Protein AF-A0A3D4IPX7-F1 (afdb_monomer_lite)

Structure (mmCIF, N/CA/C/O backbone):
data_AF-A0A3D4IPX7-F1
#
_entry.id   AF-A0A3D4IPX7-F1
#
loop_
_atom_site.group_PDB
_atom_site.id
_atom_site.type_symbol
_atom_site.label_atom_id
_atom_site.label_alt_id
_atom_site.label_comp_id
_atom_site.label_asym_id
_atom_site.label_entity_id
_atom_site.label_seq_id
_atom_site.pdbx_PDB_ins_code
_atom_site.Cartn_x
_atom_site.Cartn_y
_atom_site.Cartn_z
_atom_site.occupancy
_atom_site.B_iso_or_equiv
_atom_site.auth_seq_id
_atom_site.auth_comp_id
_atom_site.auth_asym_id
_atom_site.auth_atom_id
_atom_site.pdbx_PDB_model_num
ATOM 1 N N . MET A 1 1 ? 36.165 22.476 16.331 1.00 38.19 1 MET A N 1
ATOM 2 C CA . MET A 1 1 ? 34.981 22.570 15.451 1.00 38.19 1 MET A CA 1
ATOM 3 C C . MET A 1 1 ? 34.258 21.229 15.530 1.00 38.19 1 MET A C 1
ATOM 5 O O . MET A 1 1 ? 34.682 20.278 14.891 1.00 38.19 1 MET A O 1
ATOM 9 N N . TYR A 1 2 ? 33.285 21.102 16.437 1.00 32.00 2 TYR A N 1
ATOM 10 C CA . TYR A 1 2 ? 32.548 19.851 16.640 1.00 32.00 2 TYR A CA 1
ATOM 11 C C . TYR A 1 2 ? 31.519 19.696 15.518 1.00 32.00 2 TYR A C 1
ATOM 13 O O . TYR A 1 2 ? 30.558 20.459 15.456 1.00 32.00 2 TYR A O 1
ATOM 21 N N . TYR A 1 3 ? 31.724 18.728 14.626 1.00 40.16 3 TYR A N 1
ATOM 22 C CA . TYR A 1 3 ? 30.686 18.313 13.691 1.00 40.16 3 TYR A CA 1
ATOM 23 C C . TYR A 1 3 ? 29.615 17.554 14.477 1.00 40.16 3 TYR A C 1
ATOM 25 O O . TYR A 1 3 ? 29.853 16.454 14.975 1.00 40.16 3 TYR A O 1
ATOM 33 N N . PHE A 1 4 ? 28.433 18.158 14.603 1.00 43.12 4 PHE A N 1
ATOM 34 C CA . PHE A 1 4 ? 27.219 17.445 14.977 1.00 43.12 4 PHE A CA 1
ATOM 35 C C . PHE A 1 4 ? 26.965 16.368 13.922 1.00 43.12 4 PHE A C 1
ATOM 37 O O . PHE A 1 4 ? 26.476 16.646 12.827 1.00 43.12 4 PHE A O 1
ATOM 44 N N . ASN A 1 5 ? 27.306 15.128 14.260 1.00 37.94 5 ASN A N 1
ATOM 45 C CA . ASN A 1 5 ? 26.857 13.965 13.522 1.00 37.94 5 ASN A CA 1
ATOM 46 C C . ASN A 1 5 ? 25.348 13.841 13.770 1.00 37.94 5 ASN A C 1
ATOM 48 O O . ASN A 1 5 ? 24.911 13.339 14.807 1.00 37.94 5 ASN A O 1
ATOM 52 N N . THR A 1 6 ? 24.534 14.373 12.859 1.00 37.59 6 THR A N 1
ATOM 53 C CA . THR A 1 6 ? 23.093 14.117 12.847 1.00 37.59 6 THR A CA 1
ATOM 54 C C . THR A 1 6 ? 22.883 12.686 12.375 1.00 37.59 6 THR A C 1
ATOM 56 O O . THR A 1 6 ? 22.493 12.421 11.241 1.00 37.59 6 THR A O 1
ATOM 59 N N . ASN A 1 7 ? 23.133 11.735 13.278 1.00 43.78 7 ASN A N 1
ATOM 60 C CA . ASN A 1 7 ? 22.537 10.414 13.189 1.00 43.78 7 ASN A CA 1
ATOM 61 C C . ASN A 1 7 ? 21.034 10.641 13.021 1.00 43.78 7 ASN A C 1
ATOM 63 O O . ASN A 1 7 ? 20.358 11.078 13.950 1.00 43.78 7 ASN A O 1
ATOM 67 N N . ASN A 1 8 ? 20.545 10.420 11.802 1.00 54.97 8 ASN A N 1
ATOM 68 C CA . ASN A 1 8 ? 19.162 10.586 11.373 1.00 54.97 8 ASN A CA 1
ATOM 69 C C . ASN A 1 8 ? 18.316 9.457 11.987 1.00 54.97 8 ASN A C 1
ATOM 71 O O . ASN A 1 8 ? 17.778 8.588 11.293 1.00 54.97 8 ASN A O 1
ATOM 75 N N . THR A 1 9 ? 18.302 9.408 13.321 1.00 61.00 9 THR A N 1
ATOM 76 C CA . THR A 1 9 ? 17.566 8.449 14.126 1.00 61.00 9 THR A CA 1
ATOM 77 C C . THR A 1 9 ? 16.094 8.700 13.882 1.00 61.00 9 THR A C 1
ATOM 79 O O . THR A 1 9 ? 15.535 9.762 14.162 1.00 61.00 9 THR A O 1
ATOM 82 N N . MET A 1 10 ? 15.461 7.701 13.282 1.00 70.44 10 MET A N 1
ATOM 83 C CA . MET A 1 10 ? 14.033 7.706 13.043 1.00 70.44 10 MET A CA 1
ATOM 84 C C . MET A 1 10 ? 13.305 7.990 14.352 1.00 70.44 10 MET A C 1
ATOM 86 O O . MET A 1 10 ? 13.481 7.280 15.338 1.00 70.44 10 MET A O 1
ATOM 90 N N . SER A 1 11 ? 12.480 9.038 14.379 1.00 88.00 11 SER A N 1
ATOM 91 C CA . SER A 1 11 ? 11.656 9.302 15.556 1.00 88.00 11 SER A CA 1
ATOM 92 C C . SER A 1 11 ? 10.759 8.091 15.808 1.00 88.00 11 SER A C 1
ATOM 94 O O . SER A 1 11 ? 9.993 7.705 14.920 1.00 88.00 11 SER A O 1
ATOM 96 N N . LEU A 1 12 ? 10.789 7.552 17.032 1.00 90.00 12 LEU A N 1
ATOM 97 C CA . LEU A 1 12 ? 9.962 6.415 17.462 1.00 90.00 12 LEU A CA 1
ATOM 98 C C . LEU A 1 12 ? 8.484 6.584 17.083 1.00 90.00 12 LEU A C 1
ATOM 100 O O . LEU A 1 12 ? 7.800 5.624 16.740 1.00 90.00 12 LEU A O 1
ATOM 104 N N . ARG A 1 13 ? 7.975 7.824 17.104 1.00 92.12 13 ARG A N 1
ATOM 105 C CA . ARG A 1 13 ? 6.601 8.139 16.693 1.00 92.12 13 ARG A CA 1
ATOM 106 C C . ARG A 1 13 ? 6.363 7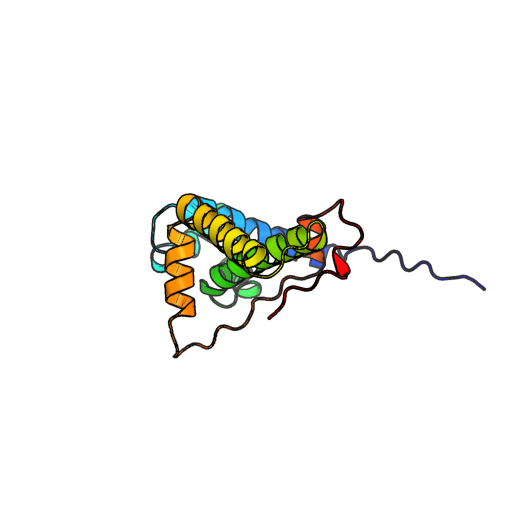.873 15.205 1.00 92.12 13 ARG A C 1
ATOM 108 O O . ARG A 1 13 ? 5.314 7.344 14.844 1.00 92.12 13 ARG A O 1
ATOM 115 N N . LYS A 1 14 ? 7.300 8.280 14.347 1.00 94.62 14 LYS A N 1
ATOM 116 C CA . LYS A 1 14 ? 7.189 8.100 12.896 1.00 94.62 14 LYS A CA 1
ATOM 117 C C . LY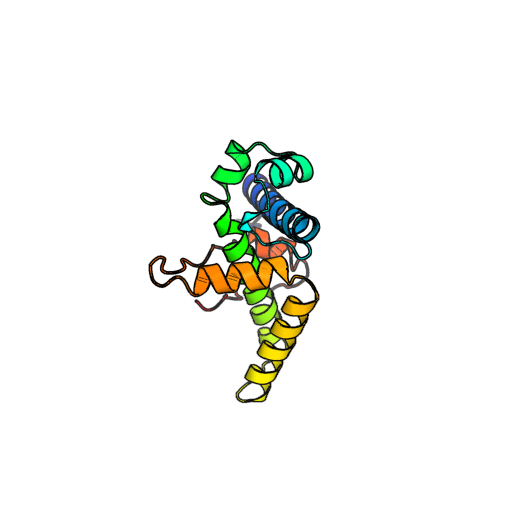S A 1 14 ? 7.343 6.623 12.521 1.00 94.62 14 LYS A C 1
ATOM 119 O O . LYS A 1 14 ? 6.550 6.120 11.733 1.00 94.62 14 LYS A O 1
ATOM 124 N N . GLU A 1 15 ? 8.268 5.914 13.164 1.00 94.75 15 GLU A N 1
ATOM 125 C CA . GLU A 1 15 ? 8.428 4.469 12.980 1.00 94.75 15 GLU A CA 1
ATOM 126 C C . GLU A 1 15 ? 7.170 3.692 13.404 1.00 94.75 15 GLU A C 1
ATOM 128 O O . GLU A 1 15 ? 6.662 2.874 12.639 1.00 94.75 15 GLU A O 1
ATOM 133 N N . LYS A 1 16 ? 6.597 3.996 14.580 1.00 95.94 16 LYS A N 1
ATOM 134 C CA . LYS A 1 16 ? 5.332 3.388 15.035 1.00 95.94 16 LYS A CA 1
ATOM 135 C C . LYS A 1 16 ? 4.191 3.621 14.044 1.00 95.94 16 LYS A C 1
ATOM 137 O O . LYS A 1 16 ? 3.429 2.700 13.769 1.00 95.94 16 LYS A O 1
ATOM 142 N N . ALA A 1 17 ? 4.086 4.828 13.488 1.00 96.69 17 ALA A N 1
ATOM 143 C CA . ALA A 1 17 ? 3.089 5.138 12.467 1.00 96.69 17 ALA A CA 1
ATOM 144 C C . ALA A 1 17 ? 3.287 4.304 11.190 1.00 96.69 17 ALA A C 1
ATOM 146 O O . ALA A 1 17 ? 2.314 3.801 10.634 1.00 96.69 17 ALA A O 1
ATOM 147 N N . ALA A 1 18 ? 4.531 4.130 10.746 1.00 97.50 18 ALA A N 1
ATOM 148 C CA . ALA A 1 18 ? 4.854 3.324 9.574 1.00 97.50 18 ALA A CA 1
ATOM 149 C C . ALA A 1 18 ? 4.528 1.840 9.780 1.00 97.50 18 ALA A C 1
ATOM 151 O O . ALA A 1 18 ? 3.840 1.243 8.955 1.00 97.50 18 ALA A O 1
ATOM 152 N N . ARG A 1 19 ? 4.929 1.265 10.923 1.00 97.75 19 ARG A N 1
ATOM 153 C CA . ARG A 1 19 ? 4.578 -0.116 11.297 1.00 97.75 19 ARG A CA 1
ATOM 154 C C . ARG A 1 19 ? 3.067 -0.318 11.362 1.00 97.75 19 ARG A C 1
ATOM 156 O O . ARG A 1 19 ? 2.575 -1.340 10.898 1.00 97.75 19 ARG A O 1
ATOM 163 N N . LEU A 1 20 ? 2.329 0.657 11.898 1.00 98.00 20 LEU A N 1
ATOM 164 C CA . LEU A 1 20 ? 0.870 0.600 11.958 1.00 98.00 20 LEU A CA 1
ATOM 165 C C . LEU A 1 20 ? 0.253 0.560 10.559 1.00 98.00 20 LEU A C 1
ATOM 167 O O . LEU A 1 20 ? -0.568 -0.312 10.301 1.00 98.00 20 LEU A O 1
ATOM 171 N N . LYS A 1 21 ? 0.661 1.449 9.645 1.00 98.44 21 LYS A N 1
ATOM 172 C CA . LYS A 1 21 ? 0.149 1.443 8.265 1.00 98.44 21 LYS A CA 1
ATOM 173 C C . LYS A 1 21 ? 0.443 0.129 7.539 1.00 98.44 21 LYS A C 1
ATOM 175 O O . LYS A 1 21 ? -0.455 -0.424 6.911 1.00 98.44 21 LYS A O 1
ATOM 180 N N . LEU A 1 22 ? 1.671 -0.382 7.655 1.00 98.44 22 LEU A N 1
ATOM 181 C CA . LEU A 1 22 ? 2.056 -1.667 7.064 1.00 98.44 22 LEU A CA 1
ATOM 182 C C . LEU A 1 22 ? 1.242 -2.826 7.657 1.00 98.44 22 LEU A C 1
ATOM 184 O O . LEU A 1 22 ? 0.758 -3.666 6.908 1.00 98.44 22 LEU A O 1
ATOM 188 N N . SER A 1 23 ? 1.017 -2.826 8.975 1.00 98.25 23 SER A N 1
ATOM 189 C CA . SER A 1 23 ? 0.165 -3.813 9.650 1.00 98.25 23 SER A CA 1
ATOM 190 C C . SER A 1 23 ? -1.287 -3.743 9.171 1.00 98.25 23 SER A C 1
ATOM 192 O O . SER A 1 23 ? -1.892 -4.779 8.900 1.00 98.25 23 SER A O 1
ATOM 194 N N . VAL A 1 24 ? -1.847 -2.538 9.009 1.00 98.50 24 VAL A N 1
ATOM 195 C CA . VAL A 1 24 ? -3.191 -2.348 8.439 1.00 98.50 24 VAL A CA 1
ATOM 196 C C . VAL A 1 24 ? -3.277 -2.943 7.043 1.00 98.50 24 VAL A C 1
ATOM 198 O O . VAL A 1 24 ? -4.202 -3.709 6.772 1.00 98.50 24 VAL A O 1
ATOM 201 N N . LEU A 1 25 ? -2.305 -2.642 6.182 1.00 98.06 25 LEU A N 1
ATOM 202 C CA . LEU A 1 25 ? -2.262 -3.191 4.835 1.00 98.06 25 LEU A CA 1
ATOM 203 C C . LEU A 1 25 ? -2.186 -4.723 4.861 1.00 98.06 25 LEU A C 1
ATOM 205 O O . LEU A 1 25 ? -3.023 -5.383 4.257 1.00 98.06 25 LEU A O 1
ATOM 209 N N . GLU A 1 26 ? -1.246 -5.294 5.612 1.00 97.31 26 GLU A N 1
ATOM 210 C CA . GLU A 1 26 ? -1.052 -6.744 5.708 1.00 97.31 26 GLU A CA 1
ATOM 211 C C . GLU A 1 26 ? -2.325 -7.482 6.153 1.00 97.31 26 GLU A C 1
ATOM 213 O O . GLU A 1 26 ? -2.727 -8.473 5.539 1.00 97.31 26 GLU A O 1
ATOM 218 N N . HIS A 1 27 ? -2.993 -6.994 7.201 1.00 97.38 27 HIS A N 1
ATOM 219 C CA . HIS A 1 27 ? -4.229 -7.610 7.686 1.00 97.38 27 HIS A CA 1
ATOM 220 C C . HIS A 1 27 ? -5.387 -7.418 6.706 1.00 97.38 27 HIS A C 1
ATOM 222 O O . HIS A 1 27 ? -6.212 -8.317 6.566 1.00 97.38 27 HIS A O 1
ATOM 228 N N . THR A 1 28 ? -5.426 -6.293 5.991 1.00 97.12 28 THR A N 1
ATOM 229 C CA . THR A 1 28 ? -6.418 -6.051 4.936 1.00 97.12 28 THR A CA 1
ATOM 230 C C . THR A 1 28 ? -6.264 -7.056 3.793 1.00 97.12 28 THR A C 1
ATOM 232 O O . THR A 1 28 ? -7.250 -7.681 3.406 1.00 97.12 28 THR A O 1
ATOM 235 N N . LEU A 1 29 ? -5.032 -7.298 3.322 1.00 95.69 29 LEU A N 1
ATOM 236 C CA . LEU A 1 29 ? -4.739 -8.302 2.288 1.00 95.69 29 LEU A CA 1
ATOM 237 C C . LEU A 1 29 ? -5.151 -9.718 2.722 1.00 95.69 29 LEU A C 1
ATOM 239 O O . LEU A 1 29 ? -5.687 -10.484 1.924 1.00 95.69 29 LEU A O 1
ATOM 243 N N . LYS A 1 30 ? -4.947 -10.061 4.000 1.00 94.00 30 LYS A N 1
ATOM 244 C CA . LYS A 1 30 ? -5.353 -11.359 4.566 1.00 94.00 30 LYS A CA 1
ATOM 245 C C . LYS A 1 30 ? -6.871 -11.510 4.696 1.00 94.00 30 LYS A C 1
ATOM 247 O O . LYS A 1 30 ? -7.379 -12.618 4.557 1.00 94.00 30 LYS A O 1
ATOM 252 N N . LEU A 1 31 ? -7.586 -10.427 5.004 1.00 93.88 31 LEU A N 1
ATOM 253 C CA . LEU A 1 31 ? -9.034 -10.453 5.227 1.00 93.88 31 LEU A CA 1
ATOM 254 C C . LEU A 1 31 ? -9.840 -10.489 3.928 1.00 93.88 31 LEU A C 1
ATOM 256 O O . LEU A 1 31 ? -10.851 -11.185 3.854 1.00 93.88 31 LEU A O 1
ATOM 260 N N . ILE A 1 32 ? -9.416 -9.727 2.921 1.00 92.12 32 ILE A N 1
ATOM 261 C CA . ILE A 1 32 ? -10.213 -9.516 1.712 1.00 92.12 32 ILE A CA 1
ATOM 262 C C . ILE A 1 32 ? -10.320 -10.769 0.837 1.00 92.12 32 ILE A C 1
ATOM 264 O O . ILE A 1 32 ? -11.393 -11.063 0.312 1.00 92.12 32 ILE A O 1
ATOM 268 N N . GLY A 1 33 ? -9.233 -11.535 0.692 1.00 88.44 33 GLY A N 1
ATOM 269 C CA . GLY A 1 33 ? -9.178 -12.694 -0.198 1.00 88.44 33 GLY A CA 1
ATOM 270 C C . GLY A 1 33 ? -9.699 -12.370 -1.605 1.00 88.44 33 GLY A C 1
ATOM 271 O O . GLY A 1 33 ? -9.090 -11.599 -2.345 1.00 88.44 33 GLY A O 1
ATOM 272 N N . LYS A 1 34 ? -10.846 -12.965 -1.962 1.00 87.69 34 LYS A N 1
ATOM 273 C CA . LYS A 1 34 ? -11.534 -12.771 -3.254 1.00 87.69 34 LYS A CA 1
ATOM 274 C C . LYS A 1 34 ? -12.747 -11.830 -3.190 1.00 87.69 34 LYS A C 1
ATOM 276 O O . LYS A 1 34 ? -13.406 -11.646 -4.207 1.00 87.69 34 LYS A O 1
ATOM 281 N N . LYS A 1 35 ? -13.085 -11.293 -2.015 1.00 89.06 35 LYS A N 1
ATOM 282 C CA . LYS A 1 35 ? -14.246 -10.408 -1.832 1.00 89.06 35 LYS A CA 1
ATOM 283 C C . LYS A 1 35 ? -13.967 -9.022 -2.410 1.00 89.06 35 LYS A C 1
ATOM 285 O O . LYS A 1 35 ? -12.805 -8.633 -2.537 1.00 89.06 35 LYS A O 1
ATOM 290 N N . SER A 1 36 ? -15.025 -8.270 -2.711 1.00 88.38 36 SER A N 1
ATOM 291 C CA . SER A 1 36 ? -14.878 -6.844 -3.005 1.00 88.38 36 SER A CA 1
ATOM 292 C C . SER A 1 36 ? -14.336 -6.119 -1.775 1.00 88.38 36 SER A C 1
ATOM 294 O O . SER A 1 36 ? -14.629 -6.486 -0.634 1.00 88.38 36 SER A O 1
ATOM 296 N N . PHE A 1 37 ? -13.556 -5.065 -1.996 1.00 92.31 37 PHE A N 1
ATOM 297 C CA . PHE A 1 37 ? -13.105 -4.200 -0.917 1.00 92.31 37 PHE A CA 1
ATOM 298 C C . PHE A 1 37 ? -14.291 -3.525 -0.236 1.00 92.31 37 PHE A C 1
ATOM 300 O O . PHE A 1 37 ? -14.226 -3.325 0.971 1.00 92.31 37 PHE A O 1
ATOM 307 N N . ASP A 1 38 ? -15.387 -3.247 -0.947 1.00 89.88 38 ASP A N 1
ATOM 308 C CA . ASP A 1 38 ? -16.614 -2.670 -0.380 1.00 89.88 38 ASP A CA 1
ATOM 309 C C . ASP A 1 38 ? -17.211 -3.549 0.726 1.00 89.88 38 ASP A C 1
ATOM 311 O O . ASP A 1 38 ? -17.597 -3.026 1.774 1.00 89.88 38 ASP A O 1
ATOM 315 N N . ASP A 1 39 ? -17.148 -4.872 0.559 1.00 91.56 39 ASP A N 1
ATOM 316 C CA . ASP A 1 39 ? -17.670 -5.860 1.512 1.00 91.56 39 ASP A CA 1
ATOM 317 C C . ASP A 1 39 ? -16.801 -6.016 2.769 1.00 91.56 39 ASP A C 1
ATOM 319 O O . ASP A 1 39 ? -17.203 -6.673 3.729 1.00 91.56 39 ASP A O 1
ATOM 323 N N . LEU A 1 40 ? -15.588 -5.453 2.777 1.00 93.62 40 LEU A N 1
ATOM 324 C CA . LEU A 1 40 ? -14.682 -5.535 3.919 1.00 93.62 40 LEU A CA 1
ATOM 325 C C . LEU A 1 40 ? -15.028 -4.469 4.963 1.00 93.62 40 LEU A C 1
ATOM 327 O O . LEU A 1 40 ? -14.879 -3.270 4.716 1.00 93.62 40 LEU A O 1
ATOM 331 N N . TYR A 1 41 ? -15.432 -4.859 6.167 1.00 95.25 41 TYR A N 1
ATOM 332 C CA . TYR A 1 41 ? -15.814 -3.870 7.170 1.00 95.25 41 TYR A CA 1
ATOM 333 C C . TYR A 1 41 ? -14.593 -3.275 7.876 1.00 95.25 41 TYR A C 1
ATOM 335 O O . TYR A 1 41 ? -13.659 -3.970 8.277 1.00 95.25 41 TYR A O 1
ATOM 343 N N . VAL A 1 42 ? -14.632 -1.960 8.110 1.00 96.81 42 VAL A N 1
ATOM 344 C CA . VAL A 1 42 ? -13.597 -1.248 8.882 1.00 96.81 42 VAL A CA 1
ATOM 345 C C . VAL A 1 42 ? -13.414 -1.865 10.273 1.00 96.81 42 VAL A C 1
ATOM 347 O O . VAL A 1 42 ? -12.289 -1.963 10.757 1.00 96.81 42 VAL A O 1
ATOM 350 N N . ASP A 1 43 ? -14.504 -2.322 10.895 1.00 97.38 43 ASP A N 1
ATOM 351 C CA . ASP A 1 43 ? -14.470 -3.021 12.183 1.00 97.38 43 ASP A CA 1
ATOM 352 C C . ASP A 1 43 ? -13.603 -4.284 12.151 1.00 97.38 43 ASP A C 1
ATOM 354 O O . ASP A 1 43 ? -12.838 -4.521 13.084 1.00 97.38 43 ASP A O 1
ATOM 358 N N . GLU A 1 44 ? -13.658 -5.065 11.069 1.00 96.56 44 GLU A N 1
ATOM 359 C CA . GLU A 1 44 ? -12.858 -6.285 10.922 1.00 96.56 44 GLU A CA 1
ATOM 360 C C . GLU A 1 44 ? -11.364 -5.961 10.812 1.00 96.56 44 GLU A C 1
ATOM 362 O O . GLU A 1 44 ? -10.536 -6.596 11.475 1.00 96.56 44 GLU A O 1
ATOM 367 N N . ILE A 1 45 ? -11.015 -4.930 10.032 1.00 97.12 45 ILE A N 1
ATOM 368 C CA . ILE A 1 45 ? -9.633 -4.447 9.898 1.00 97.12 45 ILE A CA 1
ATOM 369 C C . ILE A 1 45 ? -9.119 -3.973 11.261 1.00 97.12 45 ILE A C 1
ATOM 371 O O . ILE A 1 45 ? -8.047 -4.394 11.706 1.00 97.12 45 ILE A O 1
ATOM 375 N N . CYS A 1 46 ? -9.891 -3.133 11.955 1.00 97.94 46 CYS A N 1
ATOM 376 C CA . CYS A 1 46 ? -9.571 -2.628 13.290 1.00 97.94 46 CYS A CA 1
ATOM 377 C C . CYS A 1 46 ? -9.391 -3.758 14.313 1.00 97.94 46 CYS A C 1
ATOM 379 O O . CYS A 1 46 ? -8.417 -3.751 15.070 1.00 97.94 46 CYS A O 1
ATOM 381 N N . ALA A 1 47 ? -10.272 -4.763 14.303 1.00 97.56 47 ALA A N 1
ATOM 382 C CA . ALA A 1 47 ? -10.199 -5.902 15.212 1.00 97.56 47 ALA A CA 1
ATOM 383 C C . ALA A 1 47 ? -8.930 -6.738 14.986 1.00 97.56 47 ALA A C 1
ATOM 385 O O . ALA A 1 47 ? -8.237 -7.084 15.945 1.00 97.56 47 ALA A O 1
ATOM 386 N N . LYS A 1 48 ? -8.575 -7.025 13.726 1.00 96.69 48 LYS A N 1
ATOM 387 C CA . LYS A 1 48 ? -7.360 -7.789 13.395 1.00 96.69 48 LYS A CA 1
ATOM 388 C C . LYS A 1 48 ? -6.072 -7.028 13.698 1.00 96.69 48 LYS A C 1
ATOM 390 O O . LYS A 1 48 ? -5.121 -7.617 14.200 1.00 96.69 48 LYS A O 1
ATOM 395 N N . THR A 1 49 ? -6.055 -5.725 13.436 1.00 96.50 49 THR A N 1
ATOM 396 C CA . THR A 1 49 ? -4.885 -4.855 13.656 1.00 96.50 49 THR A CA 1
ATOM 397 C C . THR A 1 49 ? -4.757 -4.363 15.099 1.00 96.50 49 THR A C 1
ATOM 399 O O . THR A 1 49 ? -3.720 -3.807 15.461 1.00 96.50 49 THR A O 1
ATOM 402 N N . LYS A 1 50 ? -5.780 -4.598 15.935 1.00 96.62 50 LYS A N 1
ATOM 403 C CA . LYS A 1 50 ? -5.877 -4.160 17.337 1.00 96.62 50 LYS A CA 1
ATOM 404 C C . LYS A 1 50 ? -5.781 -2.637 17.491 1.00 96.62 50 LYS A C 1
ATOM 406 O O . LYS A 1 50 ? -5.090 -2.137 18.379 1.00 96.62 50 LYS A O 1
ATOM 411 N N . ILE A 1 51 ? -6.481 -1.894 16.631 1.00 97.81 51 ILE A N 1
ATOM 412 C CA . ILE A 1 51 ? -6.570 -0.426 16.695 1.00 97.81 51 ILE A CA 1
ATOM 413 C C . ILE A 1 51 ? -8.028 0.037 16.683 1.00 97.81 51 ILE A C 1
ATOM 415 O O . ILE A 1 51 ? -8.916 -0.672 16.223 1.00 97.81 51 ILE A O 1
ATOM 419 N N . SER A 1 52 ? -8.282 1.259 17.153 1.00 98.25 52 SER A N 1
ATOM 420 C CA . SER A 1 52 ? -9.613 1.872 17.054 1.00 98.25 52 SER A CA 1
ATOM 421 C C . SER A 1 52 ? -9.900 2.411 15.645 1.00 98.25 52 SER A C 1
ATOM 423 O O . SER A 1 52 ? -8.966 2.735 14.905 1.00 98.25 52 SER A O 1
ATOM 425 N N . LYS A 1 53 ? -11.181 2.625 1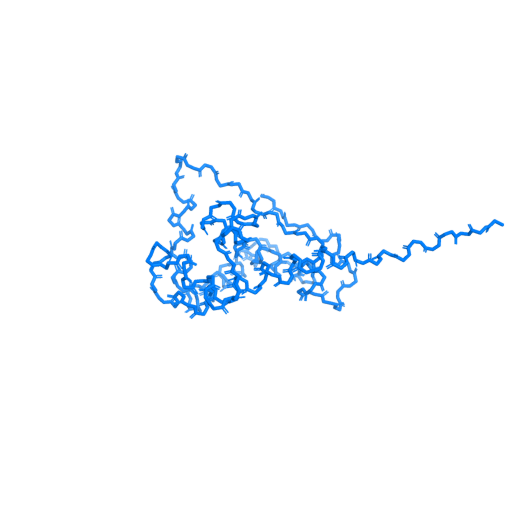5.303 1.00 98.06 53 LYS A N 1
ATOM 426 C CA . LYS A 1 53 ? -11.577 3.348 14.075 1.00 98.06 53 LYS A CA 1
ATOM 427 C C . LYS A 1 53 ? -10.964 4.740 14.001 1.00 98.06 53 LYS A C 1
ATOM 429 O O . LYS A 1 53 ? -10.469 5.138 12.957 1.00 98.06 53 LYS A O 1
ATOM 434 N N . VAL A 1 54 ? -10.952 5.462 15.124 1.00 98.19 54 VAL A N 1
ATOM 435 C CA . VAL A 1 54 ? -10.351 6.802 15.217 1.00 98.19 54 VAL A CA 1
ATOM 436 C C . VAL A 1 54 ? -8.865 6.743 14.862 1.00 98.19 54 VAL A C 1
ATOM 438 O O . VAL A 1 54 ? -8.358 7.593 14.135 1.00 98.19 54 VAL A O 1
ATOM 441 N N . THR A 1 55 ? -8.158 5.713 15.333 1.00 97.94 55 THR A N 1
ATOM 442 C CA . THR A 1 55 ? -6.756 5.487 14.974 1.00 97.94 55 THR A CA 1
ATOM 443 C C . THR A 1 55 ? -6.605 5.149 13.496 1.00 97.94 55 THR A C 1
ATOM 445 O O . THR A 1 55 ? -5.722 5.714 12.861 1.00 97.94 55 THR A O 1
ATOM 448 N N . LEU A 1 56 ? -7.449 4.277 12.938 1.00 98.31 56 LEU A N 1
ATOM 449 C CA . LEU A 1 56 ? -7.400 3.939 11.516 1.00 98.31 56 LEU A CA 1
ATOM 450 C C . LEU A 1 56 ? -7.613 5.185 10.647 1.00 98.31 56 LEU A C 1
ATOM 452 O O . LEU A 1 56 ? -6.737 5.521 9.854 1.00 98.31 56 LEU A O 1
ATOM 456 N N . PHE A 1 57 ? -8.713 5.913 10.861 1.00 97.94 57 PHE A N 1
ATOM 457 C CA . PHE A 1 57 ? -9.076 7.088 10.065 1.00 97.94 57 PHE A CA 1
ATOM 458 C C . PHE A 1 57 ? -8.113 8.266 10.233 1.00 97.94 57 PHE A C 1
ATOM 460 O O . PHE A 1 57 ? -7.984 9.104 9.347 1.00 97.94 57 PHE A O 1
ATOM 467 N N . LYS A 1 58 ? -7.347 8.308 11.329 1.00 97.50 58 LYS A N 1
ATOM 468 C CA . LYS A 1 58 ? -6.228 9.248 11.469 1.00 97.50 58 LYS A CA 1
ATOM 469 C C . LYS A 1 58 ? -5.118 9.008 10.437 1.00 97.50 58 LYS A C 1
ATOM 471 O O . LYS A 1 58 ? -4.430 9.957 10.064 1.00 97.50 58 LYS A O 1
ATOM 476 N N . TYR A 1 59 ? -4.887 7.760 10.029 1.00 97.00 59 TYR A N 1
ATOM 477 C CA . TYR A 1 59 ? -3.841 7.402 9.063 1.00 97.00 59 TYR A CA 1
ATOM 478 C C . TYR A 1 59 ? -4.378 7.180 7.649 1.00 97.00 59 TYR A C 1
ATOM 480 O O . TYR A 1 59 ? -3.652 7.464 6.699 1.00 97.00 59 TYR A O 1
ATOM 488 N N . PHE A 1 60 ? -5.619 6.716 7.531 1.00 97.00 60 PHE A N 1
ATOM 489 C CA . PHE A 1 60 ? -6.344 6.455 6.290 1.00 97.00 60 PHE A CA 1
ATOM 490 C C . PHE A 1 60 ? -7.694 7.179 6.361 1.00 97.00 60 PHE A C 1
ATOM 492 O O . PHE A 1 60 ? -8.666 6.567 6.799 1.00 97.00 60 PHE A O 1
ATOM 499 N N . PRO A 1 61 ? -7.753 8.489 6.046 1.00 95.25 61 PRO A N 1
ATOM 500 C CA . PRO A 1 61 ? -8.973 9.298 6.152 1.00 95.25 61 PRO A CA 1
ATOM 501 C C . PRO A 1 61 ? -10.227 8.652 5.558 1.00 95.25 61 PRO A C 1
ATOM 503 O O . PRO A 1 61 ? -11.317 8.802 6.110 1.00 95.25 61 PRO A O 1
ATOM 506 N N . GLN A 1 62 ? -10.066 7.910 4.467 1.00 93.62 62 GLN A N 1
ATOM 507 C CA . GLN A 1 62 ? -11.080 7.057 3.868 1.00 93.62 62 GLN A CA 1
ATOM 508 C C . GLN A 1 62 ? -10.620 5.600 3.888 1.00 93.62 62 GLN A C 1
ATOM 510 O O . GLN A 1 62 ? -9.427 5.302 3.866 1.00 93.62 62 GLN A O 1
ATOM 515 N N . LYS A 1 63 ? -11.570 4.665 3.896 1.00 93.38 63 LYS A N 1
ATOM 516 C CA . LYS A 1 63 ? -11.261 3.230 3.840 1.00 93.38 63 LYS A CA 1
ATOM 517 C C . LYS A 1 63 ? -10.480 2.906 2.559 1.00 93.38 63 LYS A C 1
ATOM 519 O O . LYS A 1 63 ? -9.500 2.167 2.596 1.00 93.38 63 LYS A O 1
ATOM 524 N N . GLU A 1 64 ? -10.870 3.525 1.449 1.00 93.06 64 GLU A N 1
ATOM 525 C CA . GLU A 1 64 ? -10.270 3.367 0.124 1.00 93.06 64 GLU A CA 1
ATOM 526 C C . GLU A 1 64 ? -8.823 3.881 0.058 1.00 93.06 64 GLU A C 1
ATOM 528 O O . GLU A 1 64 ? -8.061 3.449 -0.806 1.00 93.06 64 GLU A O 1
ATOM 533 N N . ASP A 1 65 ? -8.379 4.708 1.011 1.00 95.19 65 ASP A N 1
ATOM 534 C CA . ASP A 1 65 ? -6.971 5.105 1.101 1.00 95.19 65 ASP A CA 1
ATOM 535 C C . ASP A 1 65 ? -6.044 3.902 1.341 1.00 95.19 65 ASP A C 1
ATOM 537 O O . ASP A 1 65 ? -4.857 3.960 1.017 1.00 95.19 65 ASP A O 1
ATOM 541 N N . ILE A 1 66 ? -6.562 2.785 1.867 1.00 96.62 66 ILE A N 1
ATOM 542 C CA . ILE A 1 66 ? -5.806 1.532 1.993 1.00 96.62 66 ILE A CA 1
ATOM 543 C C . ILE A 1 66 ? -5.528 0.920 0.607 1.00 96.62 66 ILE A C 1
ATOM 545 O O . ILE A 1 66 ? -4.434 0.392 0.400 1.00 96.62 66 ILE A O 1
ATOM 549 N N . LEU A 1 67 ? -6.452 1.036 -0.360 1.00 95.00 67 LEU A N 1
ATOM 550 C CA . LEU A 1 67 ? -6.232 0.602 -1.751 1.00 95.00 67 LEU A CA 1
ATOM 551 C C . LEU A 1 67 ? -5.135 1.440 -2.408 1.00 95.00 67 LEU A C 1
ATOM 553 O O . LEU A 1 67 ? -4.215 0.910 -3.032 1.00 95.00 67 LEU A O 1
ATOM 557 N N . LEU A 1 68 ? -5.197 2.758 -2.217 1.00 94.56 68 LEU A N 1
ATOM 558 C CA . LEU A 1 68 ? -4.183 3.676 -2.731 1.00 94.56 68 LEU A CA 1
ATOM 559 C C . LEU A 1 68 ? -2.825 3.434 -2.072 1.00 94.56 68 LEU A C 1
ATOM 561 O O . LEU A 1 68 ? -1.789 3.500 -2.734 1.00 94.56 68 LEU A O 1
ATOM 565 N N . TYR A 1 69 ? -2.812 3.111 -0.781 1.00 96.94 69 TYR A N 1
ATOM 566 C CA . TYR A 1 69 ? -1.590 2.739 -0.089 1.00 96.94 69 TYR A CA 1
ATOM 567 C C . TYR A 1 69 ? -1.004 1.432 -0.617 1.00 96.94 69 TYR A C 1
ATOM 569 O O . TYR A 1 69 ? 0.188 1.393 -0.913 1.00 96.94 69 TYR A O 1
ATOM 577 N N . TYR A 1 70 ? -1.828 0.399 -0.814 1.00 96.75 70 TYR A N 1
ATOM 578 C CA . TYR A 1 70 ? -1.412 -0.842 -1.465 1.00 96.75 70 TYR A CA 1
ATOM 579 C C . TYR A 1 70 ? -0.760 -0.565 -2.825 1.00 96.75 70 TYR A C 1
ATOM 581 O O . TYR A 1 70 ? 0.374 -0.987 -3.058 1.00 96.75 70 TYR A O 1
ATOM 589 N N . PHE A 1 71 ? -1.426 0.220 -3.679 1.00 95.69 71 PHE A N 1
ATOM 590 C CA . PHE A 1 71 ? -0.910 0.574 -4.999 1.00 95.69 71 PHE A CA 1
ATOM 591 C C . PHE A 1 71 ? 0.452 1.270 -4.909 1.00 95.69 71 PHE A C 1
ATOM 593 O O . PHE A 1 71 ? 1.386 0.933 -5.629 1.00 95.69 71 PHE A O 1
ATOM 600 N N . ARG A 1 72 ? 0.622 2.196 -3.961 1.00 95.88 72 ARG A N 1
ATOM 601 C CA . ARG A 1 72 ? 1.886 2.923 -3.788 1.00 95.88 72 ARG A CA 1
ATOM 602 C C . ARG A 1 72 ? 3.007 2.046 -3.236 1.00 95.88 72 ARG A C 1
ATOM 604 O O . ARG A 1 72 ? 4.161 2.251 -3.604 1.00 95.88 72 ARG A O 1
ATOM 611 N N . ILE A 1 73 ? 2.693 1.053 -2.405 1.00 97.31 73 ILE A N 1
ATOM 612 C CA . ILE A 1 73 ? 3.661 0.044 -1.953 1.00 97.31 73 ILE A CA 1
ATOM 613 C C . ILE A 1 73 ? 4.063 -0.868 -3.118 1.00 97.31 73 ILE A C 1
ATOM 615 O O . ILE A 1 73 ? 5.248 -1.167 -3.266 1.00 97.31 73 ILE A O 1
ATOM 619 N N . TRP A 1 74 ? 3.121 -1.246 -3.986 1.00 96.94 74 TRP A N 1
ATOM 620 C CA . TRP A 1 74 ? 3.421 -1.969 -5.223 1.00 96.94 74 TRP A CA 1
ATOM 621 C C . TRP A 1 74 ? 4.329 -1.145 -6.148 1.00 96.94 74 TRP A C 1
ATOM 623 O O . TRP A 1 74 ? 5.380 -1.636 -6.556 1.00 96.94 74 TRP A O 1
ATOM 633 N N . CYS A 1 75 ? 4.020 0.135 -6.385 1.00 96.06 75 CYS A N 1
ATOM 634 C CA . CYS A 1 75 ? 4.872 1.019 -7.186 1.00 96.06 75 CYS A CA 1
ATOM 635 C C . CYS A 1 75 ? 6.264 1.212 -6.568 1.00 96.06 75 CYS A C 1
ATOM 637 O O . CYS A 1 75 ? 7.250 1.236 -7.299 1.00 96.06 75 CYS A O 1
ATOM 639 N N . LEU A 1 76 ? 6.377 1.311 -5.236 1.00 97.00 76 LEU A N 1
ATOM 640 C CA . LEU A 1 76 ? 7.678 1.360 -4.560 1.00 97.00 76 LEU A CA 1
ATOM 641 C C . LEU A 1 76 ? 8.501 0.102 -4.844 1.00 97.00 76 LEU A C 1
ATOM 643 O O . LEU A 1 76 ? 9.693 0.217 -5.122 1.00 97.00 76 LEU A O 1
ATOM 647 N N . ARG A 1 77 ? 7.875 -1.082 -4.800 1.00 96.75 77 ARG A N 1
ATOM 648 C CA . ARG A 1 77 ? 8.550 -2.344 -5.127 1.00 96.75 77 ARG A CA 1
ATOM 649 C C . ARG A 1 77 ? 9.091 -2.331 -6.549 1.00 96.75 77 ARG A C 1
ATOM 651 O O . ARG A 1 77 ? 10.272 -2.607 -6.740 1.00 96.75 77 ARG A O 1
ATOM 658 N N . ARG A 1 78 ? 8.269 -1.910 -7.516 1.00 96.62 78 ARG A N 1
ATOM 659 C CA . ARG A 1 78 ? 8.691 -1.772 -8.918 1.00 96.62 78 ARG A CA 1
ATOM 660 C C . ARG A 1 78 ? 9.820 -0.753 -9.079 1.00 96.62 78 ARG A C 1
ATOM 662 O O . ARG A 1 78 ? 10.783 -1.032 -9.781 1.00 96.62 78 ARG A O 1
ATOM 669 N N . ALA A 1 79 ? 9.744 0.393 -8.401 1.00 95.69 79 ALA A N 1
ATOM 670 C CA . ALA A 1 79 ? 10.787 1.417 -8.446 1.00 95.69 79 ALA A CA 1
ATOM 671 C C . ALA A 1 79 ? 12.125 0.900 -7.894 1.00 95.69 79 ALA A C 1
ATOM 673 O O . ALA A 1 79 ? 13.173 1.171 -8.472 1.00 95.69 79 ALA A O 1
ATOM 674 N N . VAL A 1 80 ? 12.098 0.119 -6.810 1.00 96.06 80 VAL A N 1
ATOM 675 C CA . VAL A 1 80 ? 13.296 -0.528 -6.257 1.00 96.06 80 VAL A CA 1
ATOM 676 C C . VAL A 1 80 ? 13.875 -1.556 -7.228 1.00 96.06 80 VAL A C 1
ATOM 678 O O . VAL A 1 80 ? 15.068 -1.503 -7.517 1.00 96.06 80 VAL A O 1
ATOM 681 N N . GLU A 1 81 ? 13.044 -2.449 -7.759 1.00 95.81 81 GLU A N 1
ATOM 682 C CA . GLU A 1 81 ? 13.479 -3.511 -8.674 1.00 95.81 81 GLU A CA 1
ATOM 683 C C . GLU A 1 81 ? 14.041 -2.950 -9.987 1.00 95.81 81 GLU A C 1
ATOM 685 O O . GLU A 1 81 ? 15.069 -3.420 -10.470 1.00 95.81 81 GLU A O 1
ATOM 690 N N . LEU A 1 82 ? 13.407 -1.918 -10.551 1.00 94.38 82 LEU A N 1
ATOM 691 C CA . LEU A 1 82 ? 13.857 -1.264 -11.784 1.00 94.38 82 LEU A CA 1
ATOM 692 C C . LEU A 1 82 ? 15.069 -0.353 -11.560 1.00 94.38 82 LEU A C 1
ATOM 694 O O . LEU A 1 82 ? 15.843 -0.146 -12.488 1.00 94.38 82 LEU A O 1
ATOM 698 N N . ASN A 1 83 ? 15.273 0.162 -10.344 1.00 93.31 83 ASN A N 1
ATOM 699 C CA . ASN A 1 83 ? 16.511 0.856 -9.991 1.00 93.31 83 ASN A CA 1
ATOM 700 C C . ASN A 1 83 ? 17.709 -0.107 -9.939 1.00 93.31 83 ASN A C 1
ATOM 702 O O . ASN A 1 83 ? 18.808 0.276 -10.326 1.00 93.31 83 ASN A O 1
ATOM 706 N N . GLU A 1 84 ? 17.505 -1.345 -9.481 1.00 92.69 84 GLU A N 1
ATOM 707 C CA . GLU A 1 84 ? 18.552 -2.378 -9.438 1.00 92.69 84 GLU A CA 1
ATOM 708 C C . GLU A 1 84 ? 18.797 -3.025 -10.800 1.00 92.69 84 GLU A C 1
ATOM 710 O O . GLU A 1 84 ? 19.941 -3.253 -11.191 1.00 92.69 84 GLU A O 1
ATOM 715 N N . LYS A 1 85 ? 17.719 -3.332 -11.523 1.00 95.81 85 LYS A N 1
ATOM 716 C CA . LYS A 1 85 ? 17.763 -3.958 -12.841 1.00 95.81 85 LYS A CA 1
ATOM 717 C C . LYS A 1 85 ? 16.874 -3.172 -13.805 1.00 95.81 85 LYS A C 1
ATOM 719 O O . LYS A 1 85 ? 15.714 -3.555 -14.001 1.00 95.81 85 LYS A O 1
ATOM 724 N N . PRO A 1 86 ? 17.412 -2.101 -14.415 1.00 95.94 86 PRO A N 1
ATOM 725 C CA . PRO A 1 86 ? 16.677 -1.293 -15.374 1.00 95.94 86 PRO A CA 1
ATOM 726 C C . PRO A 1 86 ? 16.125 -2.132 -16.523 1.00 95.94 86 PRO A C 1
ATOM 728 O O . PRO A 1 86 ? 16.766 -3.067 -17.012 1.00 95.94 86 PRO A O 1
ATOM 731 N N . ARG A 1 87 ? 14.906 -1.798 -16.943 1.00 96.25 87 ARG A N 1
ATOM 732 C CA . ARG A 1 87 ? 14.234 -2.383 -18.104 1.00 96.25 87 ARG A CA 1
ATOM 733 C C . ARG A 1 87 ? 13.536 -1.265 -18.852 1.00 96.25 87 ARG A C 1
ATOM 735 O O . ARG A 1 87 ? 12.838 -0.463 -18.239 1.00 96.25 87 ARG A O 1
ATOM 742 N N . GLU A 1 88 ? 13.689 -1.251 -20.166 1.00 94.56 88 GLU A N 1
ATOM 743 C CA . GLU A 1 88 ? 13.137 -0.212 -21.032 1.00 94.56 88 GLU A CA 1
ATOM 744 C C . GLU A 1 88 ? 12.314 -0.825 -22.168 1.00 94.56 88 GLU A C 1
ATOM 746 O O . GLU A 1 88 ? 12.356 -2.038 -22.413 1.00 94.56 88 GLU A O 1
ATOM 751 N N . GLY A 1 89 ? 11.529 0.019 -22.841 1.00 96.50 89 GLY A N 1
ATOM 752 C CA . GLY A 1 89 ? 10.679 -0.378 -23.960 1.00 96.50 89 GLY A CA 1
ATOM 753 C C . GLY A 1 89 ? 9.782 -1.574 -23.627 1.00 96.50 89 GLY A C 1
ATOM 754 O O . GLY A 1 89 ? 9.187 -1.658 -22.550 1.00 96.50 89 GLY A O 1
ATOM 755 N N . LEU A 1 90 ? 9.712 -2.530 -24.555 1.00 97.94 90 LEU A N 1
ATOM 756 C CA . LEU A 1 90 ? 8.852 -3.706 -24.428 1.00 97.94 90 LEU A CA 1
ATOM 757 C C . LEU A 1 90 ? 9.213 -4.592 -23.225 1.00 97.94 90 LEU A C 1
ATOM 759 O O . LEU A 1 90 ? 8.318 -5.157 -22.599 1.00 97.94 90 LEU A O 1
ATOM 763 N N . ALA A 1 91 ? 10.495 -4.691 -22.861 1.00 97.56 91 ALA A N 1
ATOM 764 C CA . ALA A 1 91 ? 10.922 -5.488 -21.711 1.00 97.56 91 ALA A CA 1
ATOM 765 C C . ALA A 1 91 ? 10.429 -4.889 -20.384 1.00 97.56 91 ALA A C 1
ATOM 767 O O . ALA A 1 91 ? 10.054 -5.628 -19.472 1.00 97.56 91 ALA A O 1
ATOM 768 N N . GLY A 1 92 ? 10.409 -3.555 -20.281 1.00 96.31 92 GLY A N 1
ATOM 769 C CA . GLY A 1 92 ? 9.835 -2.847 -19.137 1.00 96.31 92 GLY A CA 1
ATOM 770 C C . GLY A 1 92 ? 8.321 -3.029 -19.055 1.00 96.31 92 GLY A C 1
ATOM 771 O O . GLY A 1 92 ? 7.810 -3.396 -18.000 1.00 96.31 92 GLY A O 1
ATOM 772 N N . ILE A 1 93 ? 7.618 -2.857 -20.180 1.00 97.12 93 ILE A N 1
ATOM 773 C CA . ILE A 1 93 ? 6.163 -3.060 -20.261 1.00 97.12 93 ILE A CA 1
ATOM 774 C C . ILE A 1 93 ? 5.803 -4.487 -19.841 1.00 97.12 93 ILE A C 1
ATOM 776 O O . ILE A 1 93 ? 5.034 -4.667 -18.903 1.00 97.12 93 ILE A O 1
ATOM 780 N N . THR A 1 94 ? 6.405 -5.492 -20.479 1.00 97.94 94 THR A N 1
ATOM 781 C CA . THR A 1 94 ? 6.115 -6.908 -20.201 1.00 97.94 94 THR A CA 1
ATOM 782 C C . THR A 1 94 ? 6.340 -7.226 -18.728 1.00 97.94 94 THR A C 1
ATOM 784 O O . THR A 1 94 ? 5.469 -7.789 -18.083 1.00 97.94 94 THR A O 1
ATOM 787 N N . TYR A 1 95 ? 7.443 -6.746 -18.148 1.00 97.69 95 TYR A N 1
ATOM 788 C CA . TYR A 1 95 ? 7.714 -6.938 -16.727 1.00 97.69 95 TYR A CA 1
ATOM 789 C C . TYR A 1 95 ? 6.646 -6.343 -15.805 1.00 97.69 95 TYR A C 1
ATOM 791 O O . TYR A 1 95 ? 6.258 -6.974 -14.824 1.00 97.69 95 TYR A O 1
ATOM 799 N N . LEU A 1 96 ? 6.182 -5.123 -16.087 1.00 97.06 96 LEU A N 1
ATOM 800 C CA . LEU A 1 96 ? 5.137 -4.494 -15.282 1.00 97.06 96 LEU A CA 1
ATOM 801 C C . LEU A 1 96 ? 3.820 -5.267 -15.384 1.00 97.06 96 LEU A C 1
ATOM 803 O O . LEU A 1 96 ? 3.151 -5.442 -14.367 1.00 97.06 9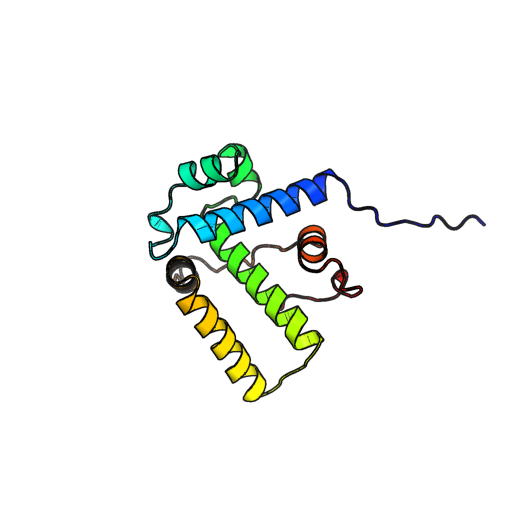6 LEU A O 1
ATOM 807 N N . PHE A 1 97 ? 3.477 -5.759 -16.576 1.00 97.25 97 PHE A N 1
ATOM 808 C CA . PHE A 1 97 ? 2.292 -6.590 -16.785 1.00 97.25 97 PHE A CA 1
ATOM 809 C C . PHE A 1 97 ? 2.414 -7.961 -16.117 1.00 97.25 97 PHE A C 1
ATOM 811 O O . PHE A 1 97 ? 1.457 -8.384 -15.476 1.00 97.25 97 PHE A O 1
ATOM 818 N N . ASP A 1 98 ? 3.582 -8.604 -16.156 1.00 98.19 98 ASP A N 1
ATOM 819 C CA . ASP A 1 98 ? 3.840 -9.849 -15.421 1.00 98.19 98 ASP A CA 1
ATOM 820 C C . ASP A 1 98 ? 3.622 -9.632 -13.916 1.00 98.19 98 ASP A C 1
ATOM 822 O O . ASP A 1 98 ? 2.893 -10.374 -13.260 1.00 98.19 98 ASP A O 1
ATOM 826 N N . LYS A 1 99 ? 4.183 -8.544 -13.367 1.00 97.94 99 LYS A N 1
ATOM 827 C CA . LYS A 1 99 ? 4.006 -8.181 -11.955 1.00 97.94 99 LYS A CA 1
ATOM 828 C C . LYS A 1 99 ? 2.590 -7.776 -11.594 1.00 97.94 99 LYS A C 1
ATOM 830 O O . LYS A 1 99 ? 2.199 -7.962 -10.447 1.00 97.94 99 LYS A O 1
ATOM 835 N N . LEU A 1 100 ? 1.825 -7.225 -12.527 1.00 97.00 100 LEU A N 1
ATOM 836 C CA . LEU A 1 100 ? 0.407 -6.969 -12.316 1.00 97.00 100 LEU A CA 1
ATOM 837 C C . LEU A 1 100 ? -0.398 -8.276 -12.341 1.00 97.00 100 LEU A C 1
ATOM 839 O O . LEU A 1 100 ? -1.263 -8.461 -11.491 1.00 97.00 100 LEU A O 1
ATOM 843 N N . SER A 1 101 ? -0.079 -9.198 -13.255 1.00 97.69 101 SER A N 1
ATOM 844 C CA . SER A 1 101 ? -0.708 -10.522 -13.342 1.00 97.69 101 SER A CA 1
ATOM 845 C C . SER A 1 101 ? -0.524 -11.318 -12.050 1.00 97.69 101 SER A C 1
ATOM 847 O O . SER A 1 101 ? -1.495 -11.851 -11.518 1.00 97.69 101 SER A O 1
ATOM 849 N N . GLU A 1 102 ? 0.689 -11.317 -11.485 1.00 97.06 102 GLU A N 1
ATOM 850 C CA . GLU A 1 102 ? 0.970 -11.932 -10.179 1.00 97.06 102 GLU A CA 1
ATOM 851 C C . GLU A 1 102 ? 0.062 -11.364 -9.068 1.00 97.06 102 GLU A C 1
ATOM 853 O O . GLU A 1 102 ? -0.431 -12.107 -8.219 1.00 97.06 102 GLU A O 1
ATOM 858 N N . GLU A 1 103 ? -0.196 -10.053 -9.049 1.00 95.69 103 GLU A N 1
ATOM 859 C CA . GLU A 1 103 ? -1.095 -9.456 -8.051 1.00 95.69 103 GLU A CA 1
ATOM 860 C C . GLU A 1 103 ? -2.570 -9.793 -8.309 1.00 95.69 103 GLU A C 1
ATOM 862 O O . GLU A 1 103 ? -3.320 -9.990 -7.353 1.00 95.69 103 GLU A O 1
ATOM 867 N N . CYS A 1 104 ? -2.997 -9.899 -9.573 1.00 95.12 104 CYS A N 1
ATOM 868 C CA . CYS A 1 104 ? -4.346 -10.351 -9.922 1.00 95.12 104 CYS A CA 1
ATOM 869 C C . CYS A 1 104 ? -4.627 -11.765 -9.388 1.00 95.12 104 CYS A C 1
ATOM 871 O O . CYS A 1 104 ? -5.744 -12.048 -8.958 1.00 95.12 104 CYS A O 1
ATOM 873 N N . GLU A 1 105 ? -3.622 -12.642 -9.391 1.00 94.81 105 GLU A N 1
ATOM 874 C CA . GLU A 1 105 ? -3.731 -14.004 -8.862 1.00 94.81 105 GLU A CA 1
ATOM 875 C C . GLU A 1 105 ? -3.696 -14.037 -7.329 1.00 94.81 105 GLU A C 1
ATOM 877 O O . GLU A 1 105 ? -4.524 -14.696 -6.695 1.00 94.81 105 GLU A O 1
ATOM 882 N N . ASN A 1 106 ? -2.757 -13.304 -6.724 1.00 94.31 106 ASN A N 1
ATOM 883 C CA . ASN A 1 106 ? -2.517 -13.349 -5.281 1.00 94.31 106 ASN A CA 1
ATOM 884 C C . ASN A 1 106 ? -3.531 -12.527 -4.472 1.00 94.31 106 ASN A C 1
ATOM 886 O O . ASN A 1 106 ? -3.911 -12.912 -3.361 1.00 94.31 106 ASN A O 1
ATOM 890 N N . HIS A 1 107 ? -3.970 -11.387 -5.008 1.00 94.81 107 HIS A N 1
ATOM 891 C CA . HIS A 1 107 ? -4.822 -10.409 -4.326 1.00 94.81 107 HIS A CA 1
ATOM 892 C C . HIS A 1 107 ? -5.989 -9.916 -5.211 1.00 94.81 107 HIS A C 1
ATOM 894 O O . HIS A 1 107 ? -6.205 -8.704 -5.332 1.00 94.81 107 HIS A O 1
ATOM 900 N N . PRO A 1 108 ? -6.806 -10.823 -5.788 1.00 93.88 108 PRO A N 1
ATOM 901 C CA . PRO A 1 108 ? -7.853 -10.469 -6.752 1.00 93.88 108 PRO A CA 1
ATOM 902 C C . PRO A 1 108 ? -8.869 -9.461 -6.204 1.00 93.88 108 PRO A C 1
ATOM 904 O O . PRO A 1 108 ? -9.245 -8.527 -6.909 1.00 93.88 108 PRO A O 1
ATOM 907 N N . GLY A 1 109 ? -9.281 -9.593 -4.937 1.00 93.25 109 GLY A N 1
ATOM 908 C CA . GLY A 1 109 ? -10.235 -8.663 -4.322 1.00 93.25 109 GLY A CA 1
ATOM 909 C C . GLY A 1 109 ? -9.709 -7.227 -4.229 1.00 93.25 109 GLY A C 1
ATOM 910 O O . GLY A 1 109 ? -10.451 -6.269 -4.451 1.00 93.25 109 GLY A O 1
ATOM 911 N N . ILE A 1 110 ? -8.408 -7.064 -3.964 1.00 95.31 110 ILE A N 1
ATOM 912 C CA . ILE A 1 110 ? -7.758 -5.748 -3.893 1.00 95.31 110 ILE A CA 1
ATOM 913 C C . ILE A 1 110 ? -7.628 -5.149 -5.281 1.00 95.31 110 ILE A C 1
ATOM 915 O O . ILE A 1 110 ? -7.997 -3.994 -5.465 1.00 95.31 110 ILE A O 1
ATOM 919 N N . ILE A 1 111 ? -7.125 -5.921 -6.249 1.00 95.06 111 ILE A N 1
ATOM 920 C CA . ILE A 1 111 ? -6.868 -5.418 -7.600 1.00 95.06 111 ILE A CA 1
ATOM 921 C C . ILE A 1 111 ? -8.164 -5.006 -8.295 1.00 95.06 111 ILE A C 1
ATOM 923 O O . ILE A 1 111 ? -8.230 -3.905 -8.838 1.00 95.06 111 ILE A O 1
ATOM 927 N N . LEU A 1 112 ? -9.219 -5.822 -8.217 1.00 92.12 112 LEU A N 1
ATOM 928 C CA . LEU A 1 112 ? -10.513 -5.477 -8.812 1.00 92.12 112 LEU A CA 1
ATOM 929 C C . LEU A 1 112 ? -11.091 -4.194 -8.206 1.00 92.12 112 LEU A C 1
ATOM 931 O O . LEU A 1 112 ? -11.571 -3.321 -8.929 1.00 92.12 112 LEU A O 1
ATOM 935 N N . SER A 1 113 ? -10.984 -4.046 -6.887 1.00 93.50 113 SER A N 1
ATOM 936 C CA . SER A 1 113 ? -11.476 -2.856 -6.191 1.00 93.50 113 SER A CA 1
ATOM 937 C C . SER A 1 113 ? -10.625 -1.623 -6.478 1.00 93.50 113 SER A C 1
ATOM 939 O O . SER A 1 113 ? -11.157 -0.527 -6.632 1.00 93.50 113 SER A O 1
ATOM 941 N N . LEU A 1 114 ? -9.306 -1.791 -6.598 1.00 93.81 114 LEU A N 1
ATOM 942 C CA . LEU A 1 114 ? -8.392 -0.731 -7.005 1.00 93.81 114 LEU A CA 1
ATOM 943 C C . LEU A 1 114 ? -8.707 -0.262 -8.428 1.00 93.81 114 LEU A C 1
ATOM 945 O O . LEU A 1 114 ? -8.781 0.940 -8.653 1.00 93.81 114 LEU A O 1
ATOM 949 N N . PHE A 1 115 ? -8.940 -1.173 -9.376 1.00 92.69 115 PHE A N 1
ATOM 950 C CA . PHE A 1 115 ? -9.349 -0.803 -10.732 1.00 92.69 115 PHE A CA 1
ATOM 951 C C . PHE A 1 115 ? -10.690 -0.077 -10.746 1.00 92.69 115 PHE A C 1
ATOM 953 O O . PHE A 1 115 ? -10.795 0.961 -11.394 1.00 92.69 115 PHE A O 1
ATOM 960 N N . GLY A 1 116 ? -11.680 -0.556 -9.987 1.00 91.69 116 GLY A N 1
ATOM 961 C CA . GLY A 1 116 ? -12.954 0.148 -9.824 1.00 91.69 116 GLY A CA 1
ATOM 962 C C . GLY A 1 116 ? -12.769 1.561 -9.266 1.00 91.69 116 GLY A C 1
ATOM 963 O O . GLY A 1 116 ? -13.342 2.513 -9.792 1.00 91.69 116 GLY A O 1
ATOM 964 N N . TYR A 1 117 ? -11.909 1.715 -8.255 1.00 90.94 117 TYR A N 1
ATOM 965 C CA . TYR A 1 117 ? -11.584 3.014 -7.672 1.00 90.94 117 TYR A CA 1
ATOM 966 C C . TYR A 1 117 ? -10.882 3.945 -8.673 1.00 90.94 117 TYR A C 1
ATOM 968 O O . TYR A 1 117 ? -11.260 5.106 -8.796 1.00 90.94 117 TYR A O 1
ATOM 976 N N . LEU A 1 118 ? -9.872 3.451 -9.398 1.00 90.00 118 LEU A N 1
ATOM 977 C CA . LEU A 1 118 ? -9.095 4.237 -10.367 1.00 90.00 118 LEU A CA 1
ATOM 978 C C . LEU A 1 118 ? -9.898 4.600 -11.625 1.00 90.00 118 LEU A C 1
ATOM 980 O O . LEU A 1 118 ? -9.614 5.618 -12.251 1.00 90.00 118 LEU A O 1
ATOM 984 N N . ALA A 1 119 ? -10.886 3.785 -11.996 1.00 91.19 119 ALA A N 1
ATOM 985 C CA . ALA A 1 119 ? -11.756 4.031 -13.143 1.00 91.19 119 ALA A CA 1
ATOM 986 C C . ALA A 1 119 ? -12.874 5.052 -12.854 1.00 91.19 119 ALA A C 1
ATOM 988 O O . ALA A 1 119 ? -13.517 5.529 -13.793 1.00 91.19 119 ALA A O 1
ATOM 989 N N . ASP A 1 120 ? -13.125 5.411 -11.588 1.00 89.31 120 ASP A N 1
ATOM 990 C CA . ASP A 1 120 ? -14.134 6.416 -11.244 1.00 89.31 120 ASP A CA 1
ATOM 991 C C . ASP A 1 120 ? -13.633 7.836 -11.550 1.00 89.31 120 ASP A C 1
ATOM 993 O O . ASP A 1 120 ? -13.051 8.521 -10.710 1.00 89.31 120 ASP A O 1
ATOM 997 N N . LEU A 1 121 ? -13.930 8.320 -12.759 1.00 81.50 121 LEU A N 1
ATOM 998 C CA . LEU A 1 121 ? -13.538 9.651 -13.246 1.00 81.50 121 LEU A CA 1
ATOM 999 C C . LEU A 1 121 ? -14.080 10.821 -12.404 1.00 81.50 121 LEU A C 1
ATOM 1001 O O . LEU A 1 121 ? -13.608 11.949 -12.540 1.00 81.50 121 LEU A O 1
ATOM 1005 N N . ARG A 1 122 ? -15.055 10.581 -11.518 1.00 84.94 122 ARG A N 1
ATOM 1006 C CA . ARG A 1 122 ? -15.566 11.599 -10.582 1.00 84.94 122 ARG A CA 1
ATOM 1007 C C . ARG A 1 122 ? -14.612 11.828 -9.408 1.00 84.94 122 ARG A C 1
ATOM 1009 O O . ARG A 1 122 ? -14.759 12.811 -8.683 1.00 84.94 122 ARG A O 1
ATOM 1016 N N . ARG A 1 123 ? -13.663 10.915 -9.190 1.00 74.00 123 ARG A N 1
ATOM 1017 C CA . ARG A 1 123 ? -12.707 10.918 -8.083 1.00 74.00 123 ARG A CA 1
ATOM 1018 C C . ARG A 1 123 ? -11.290 10.870 -8.653 1.00 74.00 123 ARG A C 1
ATOM 1020 O O . ARG A 1 123 ? -10.757 9.783 -8.847 1.00 74.00 123 ARG A O 1
ATOM 1027 N N . PRO A 1 124 ? -10.641 12.020 -8.912 1.00 69.81 124 PRO A N 1
ATOM 1028 C CA . PRO A 1 124 ? -9.258 11.998 -9.365 1.00 69.81 124 PRO A CA 1
ATOM 1029 C C . PRO A 1 124 ? -8.395 11.319 -8.288 1.00 69.81 124 PRO A C 1
ATOM 1031 O O . PRO A 1 124 ? -8.390 11.786 -7.139 1.00 69.81 124 PRO A O 1
ATOM 1034 N N . PRO A 1 125 ? -7.687 10.222 -8.613 1.00 69.81 125 PRO A N 1
ATOM 1035 C CA . PRO A 1 125 ? -6.913 9.497 -7.622 1.00 69.81 125 PRO A CA 1
ATOM 1036 C C . PRO A 1 125 ? -5.785 10.392 -7.110 1.00 69.81 125 PRO A C 1
ATOM 1038 O O . PRO A 1 125 ? -4.961 10.888 -7.877 1.00 69.81 125 PRO A O 1
ATOM 1041 N N . LYS A 1 126 ? -5.740 10.613 -5.794 1.00 78.94 126 LYS A N 1
ATOM 1042 C CA . LYS A 1 126 ? -4.618 11.300 -5.146 1.00 78.94 126 LYS A CA 1
ATOM 1043 C C . LYS A 1 126 ? -3.618 10.251 -4.668 1.00 78.94 126 LYS A C 1
ATOM 1045 O O . LYS A 1 126 ? -4.000 9.405 -3.862 1.00 78.94 126 LYS A O 1
ATOM 1050 N N . PRO A 1 127 ? -2.347 10.283 -5.107 1.00 81.88 127 PRO A N 1
ATOM 1051 C CA . PRO A 1 127 ? -1.365 9.303 -4.665 1.00 81.88 127 PRO A CA 1
ATOM 1052 C C . PRO A 1 127 ? -1.232 9.299 -3.141 1.00 81.88 127 PRO A C 1
ATOM 1054 O O . PRO A 1 127 ? -0.934 10.327 -2.528 1.00 81.88 127 PRO A O 1
ATOM 1057 N N . PHE A 1 128 ? -1.409 8.135 -2.517 1.00 91.62 128 PHE A N 1
ATOM 1058 C CA . PHE A 1 128 ? -1.198 8.018 -1.080 1.00 91.62 128 PHE A CA 1
ATOM 1059 C C . PHE A 1 128 ? 0.310 8.109 -0.754 1.00 91.62 128 PHE A C 1
ATOM 1061 O O . PHE A 1 128 ? 1.141 7.445 -1.389 1.00 91.62 128 PHE A O 1
ATOM 1068 N N . PRO A 1 129 ? 0.727 8.934 0.221 1.00 92.25 129 PRO A N 1
ATOM 1069 C CA . PRO A 1 129 ? 2.144 9.138 0.494 1.00 92.25 129 PRO A CA 1
ATOM 1070 C C . PRO A 1 129 ? 2.767 7.938 1.222 1.00 92.25 129 PRO A C 1
ATOM 1072 O O . PRO A 1 129 ? 2.293 7.525 2.283 1.00 92.25 129 PRO A O 1
ATOM 1075 N N . VAL A 1 130 ? 3.902 7.456 0.703 1.00 95.50 130 VAL A N 1
ATOM 1076 C CA . VAL A 1 130 ? 4.770 6.468 1.364 1.00 95.50 130 VAL A CA 1
ATOM 1077 C C . VAL A 1 130 ? 5.985 7.197 1.930 1.00 95.50 130 VAL A C 1
ATOM 1079 O O . VAL A 1 130 ? 6.825 7.696 1.177 1.00 95.50 130 VAL A O 1
ATOM 1082 N N . LYS A 1 131 ? 6.065 7.309 3.260 1.00 94.69 131 LYS A N 1
ATOM 1083 C CA . LYS A 1 131 ? 7.140 8.062 3.926 1.00 94.69 131 LYS A CA 1
ATOM 1084 C C . LYS A 1 131 ? 8.431 7.254 4.021 1.00 94.69 131 LYS A C 1
ATOM 1086 O O . LYS A 1 131 ? 8.429 6.034 3.874 1.00 94.69 131 LYS A O 1
ATOM 1091 N N . LEU A 1 132 ? 9.536 7.938 4.321 1.00 94.69 132 LEU A N 1
ATOM 1092 C CA . LEU A 1 132 ? 10.865 7.335 4.460 1.00 94.69 132 LEU A CA 1
ATOM 1093 C C . LEU A 1 132 ? 10.884 6.170 5.460 1.00 94.69 132 LEU A C 1
ATOM 1095 O O . LEU A 1 132 ? 11.539 5.164 5.216 1.00 94.69 132 LEU A O 1
ATOM 1099 N N . GLU A 1 133 ? 10.149 6.302 6.562 1.00 95.69 133 GLU A N 1
ATOM 1100 C CA . GLU A 1 133 ? 9.968 5.260 7.572 1.00 95.69 133 GLU A CA 1
ATOM 1101 C C . GLU A 1 133 ? 9.448 3.955 6.973 1.00 95.69 133 GLU A C 1
ATOM 1103 O O . GLU A 1 133 ? 9.961 2.881 7.265 1.00 95.69 133 GLU A O 1
ATOM 1108 N N . GLU A 1 134 ? 8.435 4.060 6.120 1.00 96.94 134 GLU A N 1
ATOM 1109 C CA . GLU A 1 134 ? 7.770 2.922 5.494 1.00 96.94 134 GLU A CA 1
ATOM 1110 C C . GLU A 1 134 ? 8.730 2.263 4.499 1.00 96.94 134 GLU A C 1
ATOM 1112 O O . GLU A 1 134 ? 8.873 1.042 4.497 1.00 96.94 134 GLU A O 1
ATOM 1117 N N . LYS A 1 135 ? 9.485 3.070 3.738 1.00 96.88 135 LYS A N 1
ATOM 1118 C CA . LYS A 1 135 ? 10.504 2.547 2.822 1.00 96.88 135 LYS A CA 1
ATOM 1119 C C . LYS A 1 135 ? 11.640 1.824 3.560 1.00 96.88 135 LYS A C 1
ATOM 1121 O O . LYS A 1 135 ? 12.004 0.723 3.163 1.00 96.88 135 LYS A O 1
ATOM 1126 N N . LYS A 1 136 ? 12.165 2.400 4.650 1.00 95.56 136 LYS A N 1
ATOM 1127 C CA . LYS A 1 136 ? 13.228 1.788 5.475 1.00 95.56 136 LYS A CA 1
ATOM 1128 C C . LYS A 1 136 ? 12.782 0.486 6.142 1.00 95.56 136 LYS A C 1
ATOM 1130 O O . LYS A 1 136 ? 13.586 -0.427 6.265 1.00 95.56 136 LYS A O 1
ATOM 1135 N N . LEU A 1 137 ? 11.518 0.389 6.562 1.00 96.19 137 LEU A N 1
ATOM 1136 C CA . LEU A 1 137 ? 10.969 -0.852 7.119 1.00 96.19 137 LEU A CA 1
ATOM 1137 C C . LEU A 1 137 ? 10.825 -1.956 6.064 1.00 96.19 137 LEU A C 1
ATOM 1139 O O . LEU A 1 137 ? 11.045 -3.119 6.385 1.00 96.19 137 LEU A O 1
ATOM 1143 N N . LEU A 1 138 ? 10.457 -1.604 4.829 1.00 96.75 138 LEU A N 1
ATOM 1144 C CA . LEU A 1 138 ? 10.312 -2.563 3.728 1.00 96.75 138 LEU A CA 1
ATOM 1145 C C . LEU A 1 138 ? 11.654 -2.996 3.124 1.00 96.75 138 LEU A C 1
ATOM 1147 O O . LEU A 1 138 ? 11.778 -4.130 2.676 1.00 96.75 138 LEU A O 1
ATOM 1151 N N . TYR A 1 139 ? 12.646 -2.104 3.124 1.00 96.44 139 TYR A N 1
ATOM 1152 C CA . TYR A 1 139 ? 13.968 -2.326 2.540 1.00 96.44 139 TYR A CA 1
ATOM 1153 C C . TYR A 1 139 ? 15.082 -1.948 3.527 1.00 96.44 139 TYR A C 1
ATOM 1155 O O . TYR A 1 139 ? 15.813 -0.984 3.291 1.00 96.44 139 TYR A O 1
ATOM 1163 N N . PRO A 1 140 ? 15.240 -2.693 4.637 1.00 93.44 140 PRO A N 1
ATOM 1164 C CA . PRO A 1 140 ? 16.202 -2.348 5.687 1.00 93.44 140 PRO A CA 1
ATOM 1165 C C . PRO A 1 140 ? 17.659 -2.381 5.208 1.00 93.44 140 PRO A C 1
ATOM 1167 O O . PRO A 1 140 ? 18.483 -1.630 5.717 1.00 93.44 140 PRO A O 1
ATOM 1170 N N . ASN A 1 141 ? 17.959 -3.208 4.202 1.00 92.50 141 ASN A N 1
ATOM 1171 C CA . ASN A 1 141 ? 19.315 -3.426 3.692 1.00 92.50 141 ASN A CA 1
ATOM 1172 C C . ASN A 1 141 ? 19.644 -2.581 2.450 1.00 92.50 141 ASN A C 1
ATOM 1174 O O . ASN A 1 141 ? 20.691 -2.774 1.840 1.00 92.50 141 ASN A O 1
ATOM 1178 N N . LYS A 1 142 ? 18.748 -1.679 2.028 1.00 92.00 142 LYS A N 1
ATOM 1179 C CA . LYS A 1 142 ? 18.933 -0.877 0.815 1.00 92.00 142 LYS A CA 1
ATOM 1180 C C . LYS A 1 142 ? 19.363 0.541 1.176 1.00 92.00 142 LYS A C 1
ATOM 1182 O O . LYS A 1 142 ? 18.540 1.367 1.562 1.00 92.00 142 LYS A O 1
ATOM 1187 N N . GLU A 1 143 ? 20.653 0.830 1.030 1.00 87.31 143 GLU A N 1
ATOM 1188 C CA . GLU A 1 143 ? 21.252 2.106 1.456 1.00 87.31 143 GLU A CA 1
ATOM 1189 C C . GLU A 1 143 ? 20.634 3.326 0.753 1.00 87.31 143 GLU A C 1
ATOM 1191 O O . 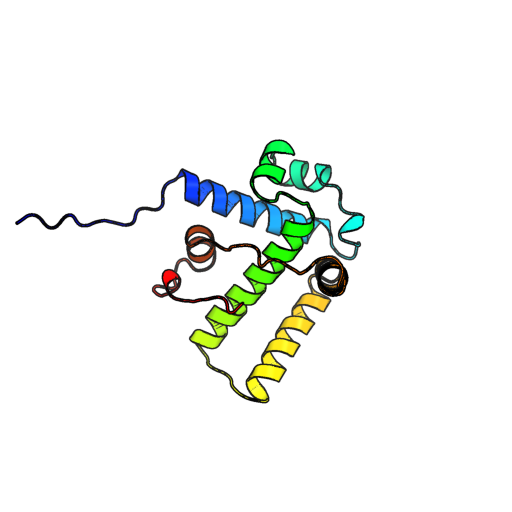GLU A 1 143 ? 20.362 4.345 1.389 1.00 87.31 143 GLU A O 1
ATOM 1196 N N . ASN A 1 144 ? 20.324 3.207 -0.542 1.00 91.50 144 ASN A N 1
ATOM 1197 C CA . ASN A 1 144 ? 19.756 4.286 -1.354 1.00 91.50 144 ASN A CA 1
ATOM 1198 C C . ASN A 1 144 ? 18.219 4.380 -1.291 1.00 91.50 144 ASN A C 1
ATOM 1200 O O . ASN A 1 144 ? 17.607 5.095 -2.081 1.00 91.50 144 ASN A O 1
ATOM 1204 N N . ILE A 1 145 ? 17.551 3.695 -0.357 1.00 93.69 145 ILE A N 1
ATOM 1205 C CA . ILE A 1 145 ? 16.080 3.683 -0.305 1.00 93.69 145 ILE A CA 1
ATOM 1206 C C . ILE A 1 145 ? 15.459 5.078 -0.090 1.00 93.69 145 ILE A C 1
ATOM 1208 O O . ILE A 1 145 ? 14.322 5.337 -0.491 1.00 93.69 145 ILE A O 1
ATOM 1212 N N . SER A 1 146 ? 16.199 5.998 0.533 1.00 90.19 146 SER A N 1
ATOM 1213 C CA . SER A 1 146 ? 15.763 7.381 0.742 1.00 90.19 146 SER A CA 1
ATOM 1214 C C . SER A 1 146 ? 15.656 8.189 -0.549 1.00 90.19 146 SER A C 1
ATOM 1216 O O . SER A 1 146 ? 14.832 9.100 -0.595 1.00 90.19 146 SER A O 1
ATOM 1218 N N . THR A 1 147 ? 16.446 7.856 -1.573 1.00 91.56 147 THR A N 1
ATOM 1219 C CA . THR A 1 147 ? 16.516 8.595 -2.842 1.00 91.56 147 THR A CA 1
ATOM 1220 C C . THR A 1 147 ? 15.637 7.994 -3.934 1.00 91.56 147 THR A C 1
ATOM 1222 O O . THR A 1 147 ? 15.386 8.649 -4.937 1.00 91.56 147 THR A O 1
ATOM 1225 N N . ILE A 1 148 ? 15.135 6.770 -3.747 1.00 92.69 148 ILE A N 1
ATOM 1226 C CA . ILE A 1 148 ? 14.239 6.133 -4.717 1.00 92.69 148 ILE A CA 1
ATOM 1227 C C . ILE A 1 148 ? 12.872 6.801 -4.670 1.00 92.69 148 ILE A C 1
ATOM 1229 O O . ILE A 1 148 ? 12.154 6.730 -3.665 1.00 92.69 148 ILE A O 1
ATOM 1233 N N . GLU A 1 149 ? 12.496 7.424 -5.777 1.00 89.62 149 GLU A N 1
ATOM 1234 C CA . GLU A 1 149 ? 11.204 8.071 -5.946 1.00 89.62 149 GLU A CA 1
ATOM 1235 C C . GLU A 1 149 ? 10.187 7.129 -6.583 1.00 89.62 149 GLU A C 1
ATOM 1237 O O . GLU A 1 149 ? 10.504 6.298 -7.432 1.00 89.62 149 GLU A O 1
ATOM 1242 N N . ILE A 1 150 ? 8.937 7.267 -6.150 1.00 88.94 150 ILE A N 1
ATOM 1243 C CA . ILE A 1 150 ? 7.808 6.613 -6.799 1.00 88.94 150 ILE A CA 1
ATOM 1244 C C . ILE A 1 150 ? 7.254 7.647 -7.770 1.00 88.94 150 ILE A C 1
ATOM 1246 O O . ILE A 1 150 ? 6.686 8.646 -7.311 1.00 88.94 150 ILE A O 1
A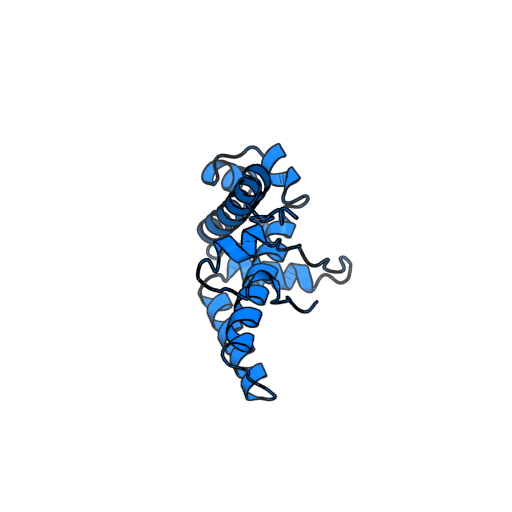TOM 1250 N N . GLN A 1 151 ? 7.436 7.422 -9.071 1.00 73.94 151 GLN A N 1
ATOM 1251 C CA . GLN A 1 151 ? 6.898 8.315 -10.097 1.00 73.94 151 GLN A CA 1
ATOM 1252 C C . GLN A 1 151 ? 5.373 8.444 -9.925 1.00 73.94 151 GLN A C 1
ATOM 1254 O O . GLN A 1 151 ? 4.707 7.497 -9.487 1.00 73.94 151 GLN A O 1
ATOM 1259 N N . SER A 1 152 ? 4.872 9.670 -10.100 1.00 58.50 152 SER A N 1
ATOM 1260 C CA . SER A 1 152 ? 3.455 10.010 -9.895 1.00 58.50 152 SER A CA 1
ATOM 1261 C C . SER A 1 152 ? 2.629 9.679 -11.122 1.00 58.50 152 SER A C 1
ATOM 1263 O O . SER A 1 152 ? 3.161 9.875 -12.234 1.00 58.50 152 SER A O 1
#

Secondary structure (DSSP, 8-state):
-----------HHHHHHHHHHHHHHHHHHHHHTTS-STTS-HHHHHHHHT--HHHHHHH-SSTTHHHHHHHHHHHHHHHHHHHHS---HHHHHHHHHHHHHHHHHH-HHHHHHHHHHHH-TTSPPPPPP--HHHHHHH-TT-GGGGT-----

Foldseek 3Di:
DDPPPPPVPPDPVNLVLLVLLVLLLVQLQVPCAQHALVPDDPVSSCVSSVHDPVSVCVQVVDSCLSLLVVVQVLLLVLLVVCVVPPDDDPRNVVVVVVSLVVCCVSRVNSSVNSCVVPPPPVDPDDRRDDDPSNQCVVCVPDPCSNVRDRDD

Radius of gyration: 17.2 Å; chains: 1; bounding box: 53×37×42 Å

pLDDT: mean 90.56, std 13.49, range [32.0, 98.5]

Sequence (152 aa):
MYYFNTNNTMSLRKEKAARLKLSVLEHTLKLIGKKSFDDLYVDEICAKTKISKVTLFKYFPQKEDILLYYFRIWCLRRAVELNEKPREGLAGITYLFDKLSEECENHPGIILSLFGYLADLRRPPKPFPVKLEEKKLLYPNKENISTIEIQS